Protein AF-R1GTM7-F1 (afdb_monomer_lite)

Sequence (118 aa):
MPAAIAAIAADLTTTARTPSARIAPRNPPVSPASHVCSPPAAMSTPRFWSQPLRYMRWASHEKPAIFYSILVGLAGPATIVVVPPIRRLLGDQVGRPAIPLTYPIPKGPRQIPEGYDD

Organism: Botryosphaeria parva (strain UCR-NP2) (NCBI:txid1287680)

Radius of gyration: 46.28 Å; chains: 1; bounding box: 61×53×147 Å

pLDDT: mean 74.88, std 18.32, range [37.25, 96.25]

Secondary structure (DSSP, 8-state):
-------------------------------STT-S-PPP---PPPPTTT-HHHHHHHHHHH-HHHHHHHHHHHHHHHHHHHHHHHHHHTT--SSPPPPPSS-----SSPP--SS---

Foldseek 3Di:
DDDDDDDDDDDDDDDDDDDDDDDDPPDPPPPPPPPPDDPDPPPPQDDCVPCVPVNLVVCCPPPVPVSVVVVVVVVVVVCVVPVVVVCVVVVNPPDDPDDDPDDDDDPDDDDDDPDPPD

InterPro domains:
  IPR039961 NADH-ubiquinone oxidoreductase 9.5kDa subunit [PTHR38488] (44-118)
  IPR039961 NADH-ubiquinone oxidoreductase 9.5kDa subunit [cd22903] (52-118)

Structure (mmCIF, N/CA/C/O backbone):
data_AF-R1GTM7-F1
#
_entry.id   AF-R1GTM7-F1
#
loop_
_atom_site.group_PDB
_atom_site.id
_atom_site.type_symbol
_atom_site.label_atom_id
_atom_site.label_alt_id
_atom_site.label_comp_id
_atom_site.label_asym_id
_atom_site.label_entity_id
_atom_site.label_seq_id
_atom_site.pdbx_PDB_ins_code
_atom_site.Cartn_x
_atom_site.Cartn_y
_atom_site.Cartn_z
_atom_site.occupancy
_atom_site.B_iso_or_equiv
_atom_site.auth_seq_id
_atom_site.auth_comp_id
_atom_site.auth_asym_id
_atom_site.auth_atom_id
_atom_site.pdbx_PDB_model_num
ATOM 1 N N . MET A 1 1 ? 20.061 36.600 -77.824 1.00 41.50 1 MET A N 1
ATOM 2 C CA . MET A 1 1 ? 19.336 36.492 -79.107 1.00 41.50 1 MET A CA 1
ATOM 3 C C . MET A 1 1 ? 18.808 35.061 -79.216 1.00 41.50 1 MET A C 1
ATOM 5 O O . MET A 1 1 ? 19.629 34.154 -79.196 1.00 41.50 1 MET A O 1
ATOM 9 N N . PRO A 1 2 ? 17.481 34.868 -79.145 1.00 48.47 2 PRO A N 1
ATOM 10 C CA . PRO A 1 2 ? 16.789 33.594 -78.919 1.00 48.47 2 PRO A CA 1
ATOM 11 C C . PRO A 1 2 ? 16.380 32.885 -80.228 1.00 48.47 2 PRO A C 1
ATOM 13 O O . PRO A 1 2 ? 16.520 33.450 -81.304 1.00 48.47 2 PRO A O 1
ATOM 16 N N . ALA A 1 3 ? 15.769 31.704 -80.074 1.00 39.38 3 ALA A N 1
ATOM 17 C CA . ALA A 1 3 ? 14.795 31.094 -80.989 1.00 39.38 3 ALA A CA 1
ATOM 18 C C . ALA A 1 3 ? 15.296 30.488 -82.321 1.00 39.38 3 ALA A C 1
ATOM 20 O O . ALA A 1 3 ? 15.306 31.131 -83.363 1.00 39.38 3 ALA A O 1
ATOM 21 N N . ALA A 1 4 ? 15.532 29.173 -82.298 1.00 43.22 4 ALA A N 1
ATOM 22 C CA . ALA A 1 4 ? 15.201 28.277 -83.408 1.00 43.22 4 ALA A CA 1
ATOM 23 C C . ALA A 1 4 ? 14.646 26.971 -82.791 1.00 43.22 4 ALA A C 1
ATOM 25 O O . ALA A 1 4 ? 15.392 26.208 -82.191 1.00 43.22 4 ALA A O 1
ATOM 26 N N . ILE A 1 5 ? 13.320 26.846 -82.634 1.00 48.41 5 ILE A N 1
ATOM 27 C CA . ILE A 1 5 ? 12.464 26.104 -83.583 1.00 48.41 5 ILE A CA 1
ATOM 28 C C . ILE A 1 5 ? 12.861 24.609 -83.525 1.00 48.41 5 ILE A C 1
ATOM 30 O O . ILE A 1 5 ? 13.814 24.206 -84.172 1.00 48.41 5 ILE A O 1
ATOM 34 N N . ALA A 1 6 ? 12.301 23.731 -82.685 1.00 43.47 6 ALA A N 1
ATOM 35 C CA . ALA A 1 6 ? 10.884 23.414 -82.483 1.00 43.47 6 ALA A CA 1
ATOM 36 C C . ALA A 1 6 ? 10.116 23.309 -83.807 1.00 43.47 6 ALA A C 1
ATOM 38 O O . ALA A 1 6 ? 9.192 24.075 -84.060 1.00 43.47 6 ALA A O 1
ATOM 39 N N . ALA A 1 7 ? 10.523 22.372 -84.663 1.00 40.50 7 ALA A N 1
ATOM 40 C CA . ALA A 1 7 ? 9.746 22.002 -85.831 1.00 40.50 7 ALA A CA 1
ATOM 41 C C . ALA A 1 7 ? 9.992 20.538 -86.216 1.00 40.50 7 ALA A C 1
ATOM 43 O O . ALA A 1 7 ? 11.083 20.173 -86.636 1.00 40.50 7 ALA A O 1
ATOM 44 N N . ILE A 1 8 ? 8.894 19.781 -86.142 1.00 50.66 8 ILE A N 1
ATOM 45 C CA . ILE A 1 8 ? 8.533 18.713 -87.081 1.00 50.66 8 ILE A CA 1
ATOM 46 C C . ILE A 1 8 ? 9.194 17.367 -86.731 1.00 50.66 8 ILE A C 1
ATOM 48 O O . ILE A 1 8 ? 10.358 17.117 -87.006 1.00 50.66 8 ILE A O 1
ATOM 52 N N . ALA A 1 9 ? 8.529 16.552 -85.908 1.00 37.25 9 ALA A N 1
ATOM 53 C CA . ALA A 1 9 ? 7.471 15.623 -86.338 1.00 37.25 9 ALA A CA 1
ATOM 54 C C . ALA A 1 9 ? 8.065 14.522 -87.237 1.00 37.25 9 ALA A C 1
ATOM 56 O O . ALA A 1 9 ? 8.569 14.781 -88.317 1.00 37.25 9 ALA A O 1
ATOM 57 N N . ALA A 1 10 ? 8.202 13.316 -86.694 1.00 43.91 10 ALA A N 1
ATOM 58 C CA . ALA A 1 10 ? 7.211 12.253 -86.871 1.00 43.91 10 ALA A CA 1
ATOM 59 C C . ALA A 1 10 ? 7.524 11.419 -88.121 1.00 43.91 10 ALA A C 1
ATOM 61 O O . ALA A 1 10 ? 7.153 11.792 -89.220 1.00 43.91 10 ALA A O 1
ATOM 62 N N . ASP A 1 11 ? 8.252 10.326 -87.896 1.00 42.81 11 ASP A N 1
ATOM 63 C CA . ASP A 1 11 ? 8.137 9.018 -88.568 1.00 42.81 11 ASP A CA 1
ATOM 64 C C . ASP A 1 11 ? 9.332 8.197 -88.061 1.00 42.81 11 ASP A C 1
ATOM 66 O O . ASP A 1 11 ? 10.470 8.397 -88.468 1.00 42.81 11 ASP A O 1
ATOM 70 N N . LEU A 1 12 ? 9.252 7.432 -86.971 1.00 42.03 12 LEU A N 1
ATOM 71 C CA . LEU A 1 12 ? 8.397 6.270 -86.737 1.00 42.03 12 LEU A CA 1
ATOM 72 C C . LEU A 1 12 ? 8.260 5.360 -87.964 1.00 42.03 12 LEU A C 1
ATOM 74 O O . LEU A 1 12 ? 7.688 5.718 -88.978 1.00 42.03 12 LEU A O 1
ATOM 78 N N . THR A 1 13 ? 8.699 4.120 -87.744 1.00 49.56 13 THR A N 1
ATOM 79 C CA . THR A 1 13 ? 8.494 2.897 -88.532 1.00 49.56 13 THR A CA 1
ATOM 80 C C . THR A 1 13 ? 9.527 2.567 -89.611 1.00 49.56 13 THR A C 1
ATOM 82 O O . THR A 1 13 ? 9.564 3.159 -90.679 1.00 49.56 13 THR A O 1
ATOM 85 N N . THR A 1 14 ? 10.298 1.510 -89.304 1.00 44.97 14 THR A N 1
ATOM 86 C CA . THR A 1 14 ? 11.164 0.664 -90.157 1.00 44.97 14 THR A CA 1
ATOM 87 C C . THR A 1 14 ? 12.604 0.720 -89.635 1.00 44.97 14 THR A C 1
ATOM 89 O O . THR A 1 14 ? 13.235 1.759 -89.652 1.00 44.97 14 THR A O 1
ATOM 92 N N . THR A 1 15 ? 13.227 -0.331 -89.108 1.00 46.50 15 THR A N 1
ATOM 93 C CA . THR A 1 15 ? 12.969 -1.754 -89.283 1.00 46.50 15 THR A CA 1
ATOM 94 C C . THR A 1 15 ? 13.533 -2.524 -88.092 1.00 46.50 15 THR A C 1
ATOM 96 O O . THR A 1 15 ? 14.576 -2.181 -87.533 1.00 46.50 15 THR A O 1
ATOM 99 N N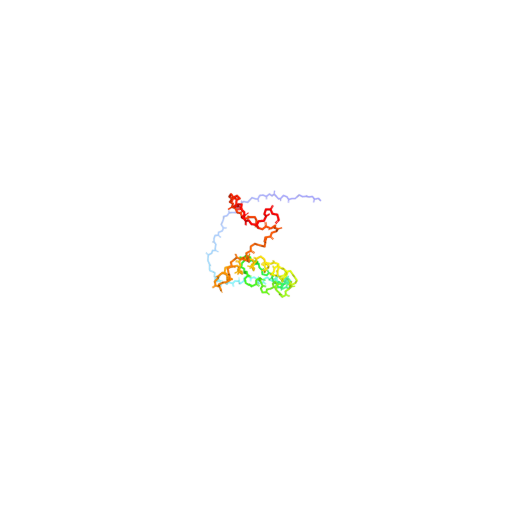 . ALA A 1 16 ? 12.823 -3.580 -87.715 1.00 39.62 16 ALA A N 1
ATOM 100 C CA . ALA A 1 16 ? 13.247 -4.551 -86.729 1.00 39.62 16 ALA A CA 1
ATOM 101 C C . ALA A 1 16 ? 14.586 -5.196 -87.124 1.00 39.62 16 ALA A C 1
ATOM 103 O O . ALA A 1 16 ? 14.727 -5.761 -88.208 1.00 39.62 16 ALA A O 1
ATOM 104 N N . ARG A 1 17 ? 15.557 -5.184 -86.207 1.00 42.03 17 ARG A N 1
ATOM 105 C CA . ARG A 1 17 ? 16.671 -6.138 -86.224 1.00 42.03 17 ARG A CA 1
ATOM 106 C C . ARG A 1 17 ? 17.038 -6.532 -84.794 1.00 42.03 17 ARG A C 1
ATOM 108 O O . ARG A 1 17 ? 17.927 -5.978 -84.164 1.00 42.03 17 ARG A O 1
ATOM 115 N N . THR A 1 18 ? 16.307 -7.510 -84.285 1.00 52.16 18 THR A N 1
ATOM 116 C CA . THR A 1 18 ? 16.730 -8.441 -83.229 1.00 52.16 18 THR A CA 1
ATOM 117 C C . THR A 1 18 ? 16.815 -9.788 -83.956 1.00 52.16 18 THR A C 1
ATOM 119 O O . THR A 1 18 ? 15.892 -10.078 -84.717 1.00 52.16 18 THR A O 1
ATOM 122 N N . PRO A 1 19 ? 17.896 -10.581 -83.833 1.00 51.47 19 PRO A N 1
ATOM 123 C CA . PRO A 1 19 ? 18.282 -11.114 -82.534 1.00 51.47 19 PRO A CA 1
ATOM 124 C C . PRO A 1 19 ? 19.790 -11.297 -82.326 1.00 51.47 19 PRO A C 1
ATOM 126 O O . PRO A 1 19 ? 20.604 -11.086 -83.214 1.00 51.47 19 PRO A O 1
ATOM 129 N N . SER A 1 20 ? 20.115 -11.810 -81.141 1.00 44.62 20 SER A N 1
ATOM 130 C CA . SER A 1 20 ? 21.367 -12.504 -80.847 1.00 44.62 20 SER A CA 1
ATOM 131 C C . SER A 1 20 ? 22.529 -11.603 -80.431 1.00 44.62 20 SER A C 1
ATOM 133 O O . SER A 1 20 ? 23.340 -11.165 -81.235 1.00 44.62 20 SER A O 1
ATOM 135 N N . ALA A 1 21 ? 22.687 -11.412 -79.124 1.00 51.78 21 ALA A N 1
ATOM 136 C CA . ALA A 1 21 ? 23.558 -12.312 -78.371 1.00 51.78 21 ALA A CA 1
ATOM 137 C C . ALA A 1 21 ? 23.828 -11.760 -76.964 1.00 51.78 21 ALA A C 1
ATOM 139 O O . ALA A 1 21 ? 24.274 -10.633 -76.789 1.00 51.78 21 ALA A O 1
ATOM 140 N N . ARG A 1 22 ? 23.683 -12.657 -75.984 1.00 56.03 22 ARG A N 1
ATOM 141 C CA . ARG A 1 22 ? 24.548 -12.736 -74.801 1.00 56.03 22 ARG A CA 1
ATOM 142 C C . ARG A 1 22 ? 24.357 -11.653 -73.729 1.00 56.03 22 ARG A C 1
ATOM 144 O O . ARG A 1 22 ? 25.146 -10.735 -73.561 1.00 56.03 22 ARG A O 1
ATOM 151 N N . ILE A 1 23 ? 23.313 -11.883 -72.936 1.00 58.50 23 ILE A N 1
ATOM 152 C CA . ILE A 1 23 ? 23.380 -12.037 -71.472 1.00 58.50 23 ILE A CA 1
ATOM 153 C C . ILE A 1 23 ? 24.747 -11.647 -70.879 1.00 58.50 23 ILE A C 1
ATOM 155 O O . ILE A 1 23 ? 25.704 -12.418 -70.926 1.00 58.50 23 ILE A O 1
ATOM 159 N N . ALA A 1 24 ? 24.789 -10.481 -70.247 1.00 59.28 24 ALA A N 1
ATOM 160 C CA . ALA A 1 24 ? 25.677 -10.209 -69.131 1.00 59.28 24 ALA A CA 1
ATOM 161 C C . ALA A 1 24 ? 24.802 -9.596 -68.031 1.00 59.28 24 ALA A C 1
ATOM 163 O O . ALA A 1 24 ? 24.214 -8.538 -68.272 1.00 59.28 24 ALA A O 1
ATOM 164 N N . PRO A 1 25 ? 24.672 -10.196 -66.835 1.00 59.06 25 PRO A N 1
ATOM 165 C CA . PRO A 1 25 ? 24.201 -9.432 -65.697 1.00 59.06 25 PRO A CA 1
ATOM 166 C C . PRO A 1 25 ? 25.304 -8.423 -65.361 1.00 59.06 25 PRO A C 1
ATOM 168 O O . PRO A 1 25 ? 26.280 -8.741 -64.684 1.00 59.06 25 PRO A O 1
ATOM 171 N N . ARG A 1 26 ? 25.188 -7.190 -65.870 1.00 58.66 26 ARG A N 1
ATOM 172 C CA . ARG A 1 26 ? 25.868 -6.059 -65.237 1.00 58.66 26 ARG A CA 1
ATOM 173 C C . ARG A 1 26 ? 25.228 -5.926 -63.866 1.00 58.66 26 ARG A C 1
ATOM 175 O O . ARG A 1 26 ? 24.125 -5.400 -63.750 1.00 58.66 26 ARG A O 1
ATOM 182 N N . ASN A 1 27 ? 25.906 -6.450 -62.850 1.00 67.88 27 ASN A N 1
ATOM 183 C CA . ASN A 1 27 ? 25.623 -6.096 -61.469 1.00 67.88 27 ASN A CA 1
ATOM 184 C C . ASN A 1 27 ? 25.468 -4.565 -61.405 1.00 67.88 27 ASN A C 1
ATOM 186 O O . ASN A 1 27 ? 26.299 -3.861 -61.996 1.00 67.88 27 ASN A O 1
ATOM 190 N N . PRO A 1 28 ? 24.406 -4.038 -60.772 1.00 70.12 28 PRO A N 1
ATOM 191 C CA . PRO A 1 28 ? 24.259 -2.599 -60.630 1.00 70.12 28 PRO A CA 1
ATOM 192 C C . PRO A 1 28 ? 25.503 -2.041 -59.920 1.00 70.12 28 PRO A C 1
ATOM 194 O O . PRO A 1 28 ? 26.073 -2.733 -59.069 1.00 70.12 28 PRO A O 1
ATOM 197 N N . PRO A 1 29 ? 25.960 -0.823 -60.262 1.00 63.91 29 PRO A N 1
ATOM 198 C CA . PRO A 1 29 ? 27.083 -0.212 -59.571 1.00 63.91 29 PRO A CA 1
ATOM 199 C C . PRO A 1 29 ? 26.753 -0.143 -58.080 1.00 63.91 29 PRO A C 1
ATOM 201 O O . PRO A 1 29 ? 25.753 0.455 -57.681 1.00 63.91 29 PRO A O 1
ATOM 204 N N . VAL A 1 30 ? 27.581 -0.793 -57.263 1.00 64.50 30 VAL A N 1
ATOM 205 C CA . VAL A 1 30 ? 27.549 -0.659 -55.808 1.00 64.50 30 VAL A CA 1
ATOM 206 C C . VAL A 1 30 ? 27.846 0.809 -55.521 1.00 64.50 30 VAL A C 1
ATOM 208 O O . VAL A 1 30 ? 28.979 1.261 -55.659 1.00 64.50 30 VAL A O 1
ATOM 211 N N . SER A 1 31 ? 26.801 1.582 -55.241 1.00 65.25 31 SER A N 1
ATOM 212 C CA . SER A 1 31 ? 26.929 3.003 -54.943 1.00 65.25 31 SER A CA 1
ATOM 213 C C . SER A 1 31 ? 27.722 3.158 -53.635 1.00 65.25 31 SER A C 1
ATOM 215 O O . SER A 1 31 ? 27.273 2.632 -52.616 1.00 65.25 31 SER A O 1
ATOM 217 N N . PRO A 1 32 ? 28.869 3.866 -53.604 1.00 60.44 32 PRO A N 1
ATOM 218 C CA . PRO A 1 32 ? 29.678 4.050 -52.390 1.00 60.44 32 PRO A CA 1
ATOM 219 C C . PRO A 1 32 ? 29.044 5.010 -51.358 1.00 60.44 32 PRO A C 1
ATOM 221 O O . PRO A 1 32 ? 29.685 5.412 -50.390 1.00 60.44 32 PRO A O 1
ATOM 224 N N . ALA A 1 33 ? 27.772 5.378 -51.533 1.00 55.91 33 ALA A N 1
ATOM 225 C CA . ALA A 1 33 ? 27.063 6.368 -50.725 1.00 55.91 33 ALA A CA 1
ATOM 226 C C . ALA A 1 33 ? 26.441 5.817 -49.422 1.00 55.91 33 ALA A C 1
ATOM 228 O O . ALA A 1 33 ? 25.569 6.460 -48.845 1.00 55.91 33 ALA A O 1
ATOM 229 N N . SER A 1 34 ? 26.866 4.648 -48.930 1.00 57.62 34 SER A N 1
ATOM 230 C CA . SER A 1 34 ? 26.403 4.094 -47.644 1.00 57.62 34 SER A CA 1
ATOM 231 C C . SER A 1 34 ? 27.335 4.382 -46.461 1.00 57.62 34 SER A C 1
ATOM 233 O O . SER A 1 34 ? 27.044 3.955 -45.349 1.00 57.62 34 SER A O 1
ATOM 235 N N . HIS A 1 35 ? 28.414 5.150 -46.646 1.00 50.69 35 HIS A N 1
ATOM 236 C CA . HIS A 1 35 ? 29.223 5.683 -45.537 1.00 50.69 35 HIS A CA 1
ATOM 237 C C . HIS A 1 35 ? 28.630 6.969 -44.935 1.00 50.69 35 HIS A C 1
ATOM 239 O O . HIS A 1 35 ? 29.348 7.805 -44.388 1.00 50.69 35 HIS A O 1
ATOM 245 N N . VAL A 1 36 ? 27.307 7.136 -45.019 1.00 58.75 36 VAL A N 1
ATOM 246 C CA . VAL A 1 36 ? 26.603 8.091 -44.167 1.00 58.75 36 VAL A CA 1
ATOM 247 C C . VAL A 1 36 ? 26.736 7.557 -42.752 1.00 58.75 36 VAL A C 1
ATOM 249 O O . VAL A 1 36 ? 26.156 6.529 -42.422 1.00 58.75 36 VAL A O 1
ATOM 252 N N . CYS A 1 37 ? 27.574 8.239 -41.976 1.00 57.16 37 CYS A N 1
ATOM 253 C CA . CYS A 1 37 ? 27.627 8.249 -40.522 1.00 57.16 37 CYS A CA 1
ATOM 254 C C . CYS A 1 37 ? 26.361 7.636 -39.896 1.00 57.16 37 CYS A C 1
ATOM 256 O O . CYS A 1 37 ? 25.358 8.322 -39.698 1.00 57.16 37 CYS A O 1
ATOM 258 N N . SER A 1 38 ? 26.397 6.331 -39.605 1.00 62.38 38 SER A N 1
ATOM 259 C CA . SER A 1 38 ? 25.462 5.761 -38.646 1.00 62.38 38 SER A CA 1
ATOM 260 C C . SER A 1 38 ? 25.743 6.491 -37.338 1.00 62.38 38 SER A C 1
ATOM 262 O O . SER A 1 38 ? 26.902 6.468 -36.904 1.00 62.38 38 SER A O 1
ATOM 264 N N . PRO A 1 39 ? 24.753 7.156 -36.710 1.00 68.25 39 PRO A N 1
ATOM 265 C CA . PRO A 1 39 ? 24.959 7.661 -35.363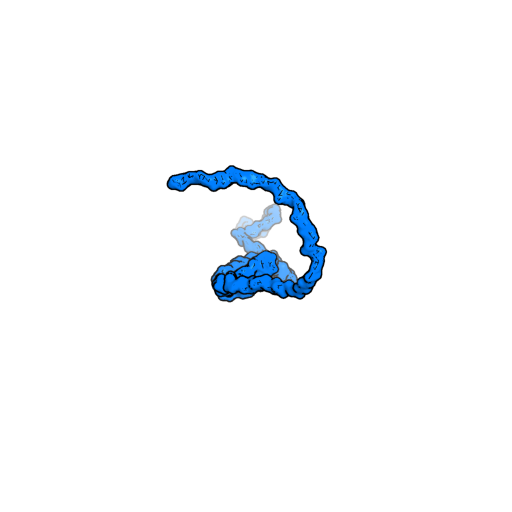 1.00 68.25 39 PRO A CA 1
ATOM 266 C C . PRO A 1 39 ? 25.494 6.491 -34.528 1.00 68.25 39 PRO A C 1
ATOM 268 O O . PRO A 1 39 ? 25.012 5.364 -34.717 1.00 68.25 39 PRO A O 1
ATOM 271 N N . PRO A 1 40 ? 26.510 6.706 -33.664 1.00 60.44 40 PRO A N 1
ATOM 272 C CA . PRO A 1 40 ? 26.957 5.651 -32.765 1.00 60.44 40 PRO A CA 1
ATOM 273 C C . PRO A 1 40 ? 25.696 5.113 -32.114 1.00 60.44 40 PRO A C 1
ATOM 275 O O . PRO A 1 40 ? 24.862 5.920 -31.704 1.00 60.44 40 PRO A O 1
ATOM 278 N N . ALA A 1 41 ? 25.507 3.792 -32.146 1.00 59.81 41 ALA A N 1
ATOM 279 C CA . ALA A 1 41 ? 24.329 3.137 -31.606 1.00 59.81 41 ALA A CA 1
ATOM 280 C C . ALA A 1 41 ? 24.193 3.542 -30.134 1.00 59.81 41 ALA A C 1
ATOM 282 O O . ALA A 1 41 ? 24.728 2.890 -29.241 1.00 59.81 41 ALA A O 1
ATOM 283 N N . ALA A 1 42 ? 23.539 4.677 -29.889 1.00 55.50 42 ALA A N 1
ATOM 284 C CA . ALA A 1 42 ? 23.208 5.160 -28.576 1.00 55.50 42 ALA A CA 1
ATOM 285 C C . ALA A 1 42 ? 22.360 4.039 -28.018 1.00 55.50 42 ALA A C 1
ATOM 287 O O . ALA A 1 42 ? 21.352 3.693 -28.641 1.00 55.50 42 ALA A O 1
ATOM 288 N N . MET A 1 43 ? 22.844 3.395 -26.952 1.00 59.09 43 MET A N 1
ATOM 289 C CA . MET A 1 43 ? 22.188 2.239 -26.361 1.00 59.09 43 MET A CA 1
ATOM 290 C C . MET A 1 43 ? 20.693 2.523 -26.286 1.00 59.09 43 MET A C 1
ATOM 292 O O . MET A 1 43 ? 20.253 3.395 -25.537 1.00 59.09 43 MET A O 1
ATOM 296 N N . SER A 1 44 ? 19.932 1.857 -27.153 1.00 73.12 44 SER A N 1
ATOM 297 C CA . SER A 1 44 ? 18.529 2.179 -27.354 1.00 73.12 44 SER A CA 1
ATOM 298 C C . SER A 1 44 ? 17.823 1.956 -26.027 1.00 73.12 44 SER A C 1
ATOM 300 O O . SER A 1 44 ? 17.854 0.831 -25.514 1.00 73.12 44 SER A O 1
ATOM 302 N N . THR A 1 45 ? 17.217 2.998 -25.456 1.00 77.81 45 THR A N 1
ATOM 303 C CA . THR A 1 45 ? 16.476 2.843 -24.207 1.00 77.81 45 THR A CA 1
ATOM 304 C C . THR A 1 45 ? 15.357 1.821 -24.446 1.00 77.81 45 THR A C 1
ATOM 306 O O . THR A 1 45 ? 14.568 1.969 -25.388 1.00 77.81 45 THR A O 1
ATOM 309 N N . PRO A 1 46 ? 15.312 0.715 -23.681 1.00 84.50 46 PRO A N 1
ATOM 310 C CA . PRO A 1 46 ? 14.303 -0.314 -23.891 1.00 84.50 46 PRO A CA 1
ATOM 311 C C . PRO A 1 46 ? 12.911 0.295 -23.698 1.00 84.50 46 PRO A C 1
ATOM 313 O O . PRO A 1 46 ? 12.677 1.042 -22.752 1.00 84.50 46 PRO A O 1
ATOM 316 N N . ARG A 1 47 ? 11.962 -0.000 -24.591 1.00 87.19 47 ARG A N 1
ATOM 317 C CA . ARG A 1 47 ? 10.587 0.492 -24.426 1.00 87.19 47 ARG A CA 1
ATOM 318 C C . ARG A 1 47 ? 9.856 -0.352 -23.384 1.00 87.19 47 ARG A C 1
ATOM 320 O O . ARG A 1 47 ? 9.863 -1.582 -23.467 1.00 87.19 47 ARG A O 1
ATOM 327 N N . PHE A 1 48 ? 9.160 0.319 -22.467 1.00 83.62 48 PHE A N 1
ATOM 328 C CA . PHE A 1 48 ? 8.377 -0.313 -21.400 1.00 83.62 48 PHE A CA 1
ATOM 329 C C . PHE A 1 48 ? 7.361 -1.337 -21.937 1.00 83.62 48 PHE A C 1
ATOM 331 O O . PHE A 1 48 ? 7.336 -2.477 -21.484 1.00 83.62 48 PHE A O 1
ATOM 338 N N . TRP A 1 49 ? 6.598 -0.965 -22.971 1.00 86.56 49 TRP A N 1
ATOM 339 C CA . TRP A 1 49 ? 5.502 -1.778 -23.513 1.00 86.56 49 TRP A CA 1
ATOM 340 C C . TRP A 1 49 ? 5.929 -2.974 -24.371 1.00 86.56 49 TRP A C 1
ATOM 342 O O . TRP A 1 49 ? 5.130 -3.876 -24.587 1.00 86.56 49 TRP A O 1
ATOM 352 N N . SER A 1 50 ? 7.170 -3.008 -24.861 1.00 89.44 50 SER A N 1
ATOM 353 C CA . SER A 1 50 ? 7.666 -4.143 -25.653 1.00 89.44 50 SER A CA 1
ATOM 354 C C . SER A 1 50 ? 8.510 -5.116 -24.836 1.00 89.44 50 SER A C 1
ATOM 356 O O . SER A 1 50 ? 8.598 -6.290 -25.181 1.00 89.44 50 SER A O 1
ATOM 358 N N . GLN A 1 51 ? 9.217 -4.624 -23.811 1.00 90.81 51 GLN A N 1
ATOM 359 C CA . GLN A 1 51 ? 10.233 -5.394 -23.084 1.00 90.81 51 GLN A CA 1
ATOM 360 C C . GLN A 1 51 ? 10.285 -4.977 -21.598 1.00 90.81 51 GLN A C 1
ATOM 362 O O . GLN A 1 51 ? 11.299 -4.433 -21.152 1.00 90.81 51 GLN A O 1
ATOM 367 N N . PRO A 1 52 ? 9.229 -5.231 -20.802 1.00 89.31 52 PRO A N 1
ATOM 368 C CA . PRO A 1 52 ? 9.114 -4.696 -19.442 1.00 89.31 52 PRO A CA 1
ATOM 369 C C . PRO A 1 52 ? 10.224 -5.190 -18.500 1.00 89.31 52 PRO A C 1
ATOM 371 O O . PRO A 1 52 ? 10.829 -4.389 -17.792 1.00 89.31 52 PRO A O 1
ATOM 374 N N . LEU A 1 53 ? 10.578 -6.483 -18.542 1.00 90.56 53 LEU A N 1
ATOM 375 C CA . LEU A 1 53 ? 11.659 -7.042 -17.711 1.00 90.56 53 LEU A CA 1
ATOM 376 C C . LEU A 1 53 ? 13.028 -6.426 -18.043 1.00 90.56 53 LEU A C 1
ATOM 378 O O . LEU A 1 53 ? 13.819 -6.116 -17.151 1.00 90.56 53 LEU A O 1
ATOM 382 N N . ARG A 1 54 ? 13.300 -6.201 -19.334 1.00 89.62 54 ARG A N 1
ATOM 383 C CA . ARG A 1 54 ? 14.539 -5.559 -19.788 1.00 89.62 54 ARG A CA 1
ATOM 384 C C . ARG A 1 54 ? 14.565 -4.074 -19.425 1.00 89.62 54 ARG A C 1
ATOM 386 O O . ARG A 1 54 ? 15.624 -3.576 -19.052 1.00 89.62 54 ARG A O 1
ATOM 393 N N . TYR A 1 55 ? 13.419 -3.391 -19.483 1.00 91.56 55 TYR A N 1
ATOM 394 C CA . TYR A 1 55 ? 13.288 -2.004 -19.040 1.00 91.56 55 TYR A CA 1
ATOM 395 C C . TYR A 1 55 ? 13.554 -1.850 -17.546 1.00 91.56 55 TYR A C 1
ATOM 397 O O . TYR A 1 55 ? 14.332 -0.980 -17.179 1.00 91.56 55 TYR A O 1
ATOM 405 N N . MET A 1 56 ? 13.000 -2.717 -16.693 1.00 90.56 56 MET A N 1
ATOM 406 C CA . MET A 1 56 ? 13.257 -2.661 -15.247 1.00 90.56 56 MET A CA 1
ATOM 407 C C . MET A 1 56 ? 14.743 -2.843 -14.917 1.00 90.56 56 MET A C 1
ATOM 409 O O . MET A 1 56 ? 15.286 -2.078 -14.125 1.00 90.56 56 MET A O 1
ATOM 413 N N . ARG A 1 57 ? 15.428 -3.789 -15.577 1.00 91.88 57 ARG A N 1
ATOM 414 C CA . ARG A 1 57 ? 16.878 -3.982 -15.410 1.00 91.88 57 ARG A CA 1
ATOM 415 C C . ARG A 1 57 ? 17.687 -2.765 -15.867 1.00 91.88 57 ARG A C 1
ATOM 417 O O . ARG A 1 57 ? 18.673 -2.426 -15.226 1.00 91.88 57 ARG A O 1
ATOM 424 N N . TRP A 1 58 ? 17.309 -2.120 -16.969 1.00 93.06 58 TRP A N 1
ATOM 425 C CA . TRP A 1 58 ? 17.980 -0.899 -17.430 1.00 93.06 58 TRP A CA 1
ATOM 426 C C . TRP A 1 58 ? 17.705 0.285 -16.491 1.00 93.06 58 TRP A C 1
ATOM 428 O O . TRP A 1 58 ? 18.635 0.969 -16.071 1.00 93.06 58 TRP A O 1
ATOM 438 N N . ALA A 1 59 ? 16.446 0.476 -16.087 1.00 90.94 59 ALA A N 1
ATOM 439 C CA . ALA A 1 59 ? 16.015 1.562 -15.212 1.00 90.94 59 ALA A CA 1
ATOM 440 C C . ALA A 1 59 ? 16.682 1.504 -13.829 1.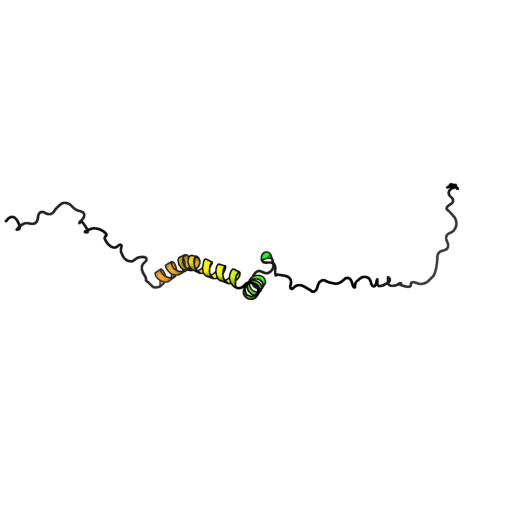00 90.94 59 ALA A C 1
ATOM 442 O O . ALA A 1 59 ? 17.011 2.553 -13.278 1.00 90.94 59 ALA A O 1
ATOM 443 N N . SER A 1 60 ? 16.942 0.304 -13.295 1.00 91.50 60 SER A N 1
ATOM 444 C CA . SER A 1 60 ? 17.631 0.138 -12.011 1.00 91.50 60 SER A CA 1
ATOM 445 C C . SER A 1 60 ? 19.107 0.553 -12.045 1.00 91.50 60 SER A C 1
ATOM 447 O O . SER A 1 60 ? 19.639 0.928 -11.005 1.00 91.50 60 SER A O 1
ATOM 449 N N . HIS A 1 61 ? 19.766 0.478 -13.209 1.00 92.06 61 HIS A N 1
ATOM 450 C CA . HIS A 1 61 ? 21.190 0.806 -13.366 1.00 92.06 61 HIS A CA 1
ATOM 451 C C . HIS A 1 61 ? 21.410 2.246 -13.849 1.00 92.06 61 HIS A C 1
ATOM 453 O O . HIS A 1 61 ? 22.272 2.932 -13.315 1.00 92.06 61 HIS A O 1
ATOM 459 N N . GLU A 1 62 ? 20.624 2.722 -14.819 1.00 92.94 62 GLU A N 1
ATOM 460 C CA . GLU A 1 62 ? 20.796 4.063 -15.402 1.00 92.94 62 GLU A CA 1
ATOM 461 C C . GLU A 1 62 ? 20.186 5.165 -14.524 1.00 92.94 62 GLU A C 1
ATOM 463 O O . GLU A 1 62 ? 20.707 6.275 -14.430 1.00 92.94 62 GLU A O 1
ATOM 468 N N . LYS A 1 63 ? 19.045 4.881 -13.879 1.00 89.44 63 LYS A N 1
ATOM 469 C CA . LYS A 1 63 ? 18.269 5.868 -13.108 1.00 89.44 63 LYS A CA 1
ATOM 470 C C . LYS A 1 63 ? 17.857 5.318 -11.737 1.00 89.44 63 LYS A C 1
ATOM 472 O O . LYS A 1 63 ? 16.658 5.260 -11.438 1.00 89.44 63 LYS A O 1
ATOM 477 N N . PRO A 1 64 ? 18.826 4.963 -10.870 1.00 92.81 64 PRO A N 1
ATOM 478 C CA . PRO A 1 64 ? 18.545 4.281 -9.608 1.00 92.81 64 PRO A CA 1
ATOM 479 C C . PRO A 1 64 ? 17.614 5.087 -8.692 1.00 92.81 64 PRO A C 1
ATOM 481 O O . PRO A 1 64 ? 16.699 4.519 -8.101 1.00 92.81 64 PRO A O 1
ATOM 484 N N . ALA A 1 65 ? 17.771 6.412 -8.620 1.00 95.25 65 ALA A N 1
ATOM 485 C CA . ALA A 1 65 ? 16.955 7.255 -7.743 1.00 95.25 65 ALA A CA 1
ATOM 486 C C . ALA A 1 65 ? 15.446 7.173 -8.055 1.00 95.25 65 ALA A C 1
ATOM 488 O O . ALA A 1 65 ? 14.623 7.036 -7.150 1.00 95.25 65 ALA A O 1
ATOM 489 N N . ILE A 1 66 ? 15.068 7.207 -9.337 1.00 93.88 66 ILE A N 1
ATOM 490 C CA . ILE A 1 66 ? 13.657 7.157 -9.757 1.00 93.88 66 ILE A CA 1
ATOM 491 C C . ILE A 1 66 ? 13.106 5.738 -9.581 1.00 93.88 66 ILE A C 1
ATOM 493 O O . ILE A 1 66 ? 11.990 5.553 -9.106 1.00 93.88 66 ILE A O 1
ATOM 497 N N . PHE A 1 67 ? 13.896 4.725 -9.935 1.00 94.38 67 PHE A N 1
ATOM 498 C CA . PHE A 1 67 ? 13.466 3.335 -9.840 1.00 94.38 67 PHE A CA 1
ATOM 499 C C . PHE A 1 67 ? 13.193 2.909 -8.389 1.00 94.38 67 PHE A C 1
ATOM 501 O O . PHE A 1 67 ? 12.111 2.404 -8.082 1.00 94.38 67 PHE A O 1
ATOM 508 N N . TYR A 1 68 ? 14.135 3.161 -7.475 1.00 95.62 68 TYR A N 1
ATOM 509 C CA . TYR A 1 68 ? 13.991 2.738 -6.081 1.00 95.62 68 TYR A CA 1
ATOM 510 C C . TYR A 1 68 ? 13.000 3.590 -5.285 1.00 95.62 68 TYR A C 1
ATOM 512 O O . TYR A 1 68 ? 12.330 3.050 -4.410 1.00 95.62 68 TYR A O 1
ATOM 520 N N . SER A 1 69 ? 12.834 4.879 -5.601 1.00 94.94 69 SER A N 1
ATOM 521 C CA . SER A 1 69 ? 11.811 5.709 -4.940 1.00 94.94 69 SER A CA 1
ATOM 522 C C . SER A 1 69 ? 10.394 5.207 -5.211 1.00 94.94 69 SER A C 1
ATOM 524 O O . SER A 1 69 ? 9.583 5.152 -4.289 1.00 94.94 69 SER A O 1
ATOM 526 N N . ILE A 1 70 ? 10.105 4.761 -6.437 1.00 95.31 70 ILE A N 1
ATOM 527 C CA . ILE A 1 70 ? 8.811 4.156 -6.774 1.00 95.31 70 ILE A CA 1
ATOM 528 C C . ILE A 1 70 ? 8.633 2.824 -6.040 1.00 95.31 70 ILE A C 1
ATOM 530 O O . ILE A 1 70 ? 7.575 2.591 -5.463 1.00 95.31 70 ILE A O 1
ATOM 534 N N . LEU A 1 71 ? 9.655 1.961 -6.015 1.00 95.25 71 LEU A N 1
ATOM 535 C CA . LEU A 1 71 ? 9.567 0.675 -5.313 1.00 95.25 71 LEU A CA 1
ATOM 536 C C . LEU A 1 71 ? 9.337 0.847 -3.810 1.00 95.25 71 LEU A C 1
ATOM 538 O O . LEU A 1 71 ? 8.458 0.197 -3.252 1.00 95.25 71 LEU A O 1
ATOM 542 N N . VAL A 1 72 ? 10.086 1.739 -3.161 1.00 95.25 72 VAL A N 1
ATOM 543 C CA . VAL A 1 72 ? 9.928 2.024 -1.727 1.00 95.25 72 VAL A CA 1
ATOM 544 C C . VAL A 1 72 ? 8.588 2.711 -1.454 1.00 95.25 72 VAL A C 1
ATOM 546 O O . VAL A 1 72 ? 7.909 2.363 -0.490 1.00 95.25 72 VAL A O 1
ATOM 549 N N . GLY A 1 73 ? 8.156 3.622 -2.329 1.00 95.94 73 GLY A N 1
ATOM 550 C CA . GLY A 1 73 ? 6.843 4.259 -2.240 1.00 95.94 73 GLY A CA 1
ATOM 551 C C . GLY A 1 73 ? 5.687 3.263 -2.365 1.00 95.94 73 GLY A C 1
ATOM 552 O O . GLY A 1 73 ? 4.719 3.356 -1.615 1.00 95.94 73 GLY A O 1
ATOM 553 N N . LEU A 1 74 ? 5.798 2.274 -3.257 1.00 96.25 74 LEU A N 1
ATOM 554 C CA . LEU A 1 74 ? 4.799 1.214 -3.432 1.00 96.25 74 LEU A CA 1
ATOM 555 C C . LEU A 1 74 ? 4.871 0.131 -2.349 1.00 96.25 74 LEU A C 1
ATOM 557 O O . LEU A 1 74 ? 3.851 -0.495 -2.054 1.00 96.25 74 LEU A O 1
ATOM 561 N N . ALA A 1 75 ? 6.033 -0.076 -1.726 1.00 95.62 75 ALA A N 1
ATOM 562 C CA . ALA A 1 75 ? 6.194 -1.049 -0.651 1.00 95.62 75 ALA A CA 1
ATOM 563 C C . ALA A 1 75 ? 5.273 -0.744 0.543 1.00 95.62 75 ALA A C 1
ATOM 565 O O . ALA A 1 75 ? 4.675 -1.662 1.098 1.00 95.62 75 ALA A O 1
ATOM 566 N N . GLY A 1 76 ? 5.077 0.530 0.902 1.00 94.31 76 GLY A N 1
ATOM 567 C CA . GLY A 1 76 ? 4.173 0.925 1.990 1.00 94.31 76 GLY A CA 1
ATOM 568 C C . GLY A 1 76 ? 2.731 0.434 1.777 1.00 94.31 76 GLY A C 1
ATOM 569 O O . GLY A 1 76 ? 2.259 -0.411 2.541 1.00 94.31 76 GLY A O 1
ATOM 570 N N . PRO A 1 77 ? 2.035 0.873 0.714 1.00 95.12 77 PRO A N 1
ATOM 571 C CA . PRO A 1 77 ? 0.692 0.396 0.391 1.00 95.12 77 PRO A CA 1
ATOM 572 C C . PRO A 1 77 ? 0.613 -1.124 0.205 1.00 95.12 77 PRO A C 1
ATOM 574 O O . PRO A 1 77 ? -0.335 -1.749 0.681 1.00 95.12 77 PRO A O 1
ATOM 577 N N . ALA A 1 78 ? 1.622 -1.738 -0.423 1.00 95.38 78 ALA A N 1
ATOM 578 C CA . ALA A 1 78 ? 1.672 -3.187 -0.595 1.00 95.38 78 ALA A CA 1
ATOM 579 C C . ALA A 1 78 ? 1.667 -3.917 0.756 1.00 95.38 78 ALA A C 1
ATOM 581 O O . ALA A 1 78 ? 0.918 -4.877 0.937 1.00 95.38 78 ALA A O 1
ATOM 582 N N . THR A 1 79 ? 2.432 -3.436 1.740 1.00 93.31 79 THR A N 1
ATOM 583 C CA . THR A 1 79 ? 2.442 -4.042 3.080 1.00 93.31 79 THR A CA 1
ATOM 584 C C . THR A 1 79 ? 1.105 -3.895 3.801 1.00 93.31 79 THR A C 1
ATOM 586 O O . THR A 1 79 ? 0.681 -4.841 4.455 1.00 93.31 79 THR A O 1
ATOM 589 N N . ILE A 1 80 ? 0.378 -2.787 3.634 1.00 92.44 80 ILE A N 1
ATOM 590 C CA . ILE A 1 80 ? -0.956 -2.612 4.241 1.00 92.44 80 ILE A CA 1
ATOM 591 C C . ILE A 1 80 ? -1.949 -3.653 3.715 1.00 92.44 80 ILE A C 1
ATOM 593 O O . ILE A 1 80 ? -2.809 -4.103 4.463 1.00 92.44 80 ILE A O 1
ATOM 597 N N . VAL A 1 81 ? -1.830 -4.067 2.455 1.00 92.50 81 VAL A N 1
ATOM 598 C CA . VAL A 1 81 ? -2.713 -5.088 1.871 1.00 92.50 81 VAL A CA 1
ATOM 599 C C . VAL A 1 81 ? -2.253 -6.502 2.235 1.00 92.50 81 VAL A C 1
ATOM 601 O O . VAL A 1 81 ? -3.078 -7.364 2.533 1.00 92.50 81 VAL A O 1
ATOM 604 N N . VAL A 1 82 ? -0.942 -6.749 2.244 1.00 91.50 82 VAL A N 1
ATOM 605 C CA . VAL A 1 82 ? -0.362 -8.092 2.411 1.00 91.50 82 VAL A CA 1
ATOM 606 C C . VAL A 1 82 ? -0.225 -8.508 3.880 1.00 91.50 82 VAL A C 1
ATOM 608 O O . VAL A 1 82 ? -0.425 -9.673 4.214 1.00 91.50 82 VAL A O 1
ATOM 611 N N . VAL A 1 83 ? 0.081 -7.583 4.790 1.00 89.38 83 VAL A N 1
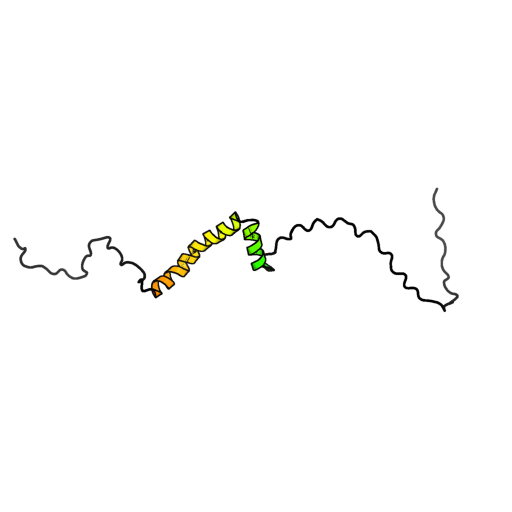ATOM 612 C CA . VAL A 1 83 ? 0.364 -7.902 6.201 1.00 89.38 83 VAL A CA 1
ATOM 613 C C . VAL A 1 83 ? -0.885 -8.321 6.995 1.00 89.38 83 VAL A C 1
ATOM 615 O O . VAL A 1 83 ? -0.796 -9.307 7.727 1.00 89.38 83 VAL A O 1
ATOM 618 N N . PRO A 1 84 ? -2.059 -7.663 6.889 1.00 86.94 84 PRO A N 1
ATOM 619 C CA . PRO A 1 84 ? -3.246 -8.059 7.648 1.00 86.94 84 PRO A CA 1
ATOM 620 C C . PRO A 1 84 ? -3.730 -9.498 7.416 1.00 86.94 84 PRO A C 1
ATOM 622 O O . PRO A 1 84 ? -4.043 -10.151 8.412 1.00 86.94 84 PRO A O 1
ATOM 625 N N . PRO A 1 85 ? -3.812 -10.036 6.179 1.00 85.00 85 PRO A N 1
ATOM 626 C CA . PRO A 1 85 ? -4.214 -11.427 5.987 1.00 85.00 85 PRO A CA 1
ATOM 627 C C . PRO A 1 85 ? -3.170 -12.401 6.540 1.00 85.00 85 PRO A C 1
ATOM 629 O O . PRO A 1 85 ? -3.549 -13.374 7.184 1.00 85.00 85 PRO A O 1
ATOM 632 N N . ILE A 1 86 ? -1.872 -12.115 6.384 1.00 86.38 86 ILE A N 1
ATOM 633 C CA . ILE A 1 86 ? -0.806 -12.952 6.956 1.00 86.38 86 ILE A CA 1
ATOM 634 C C . ILE A 1 86 ? -0.916 -12.985 8.485 1.00 86.38 86 ILE A C 1
ATOM 636 O O . ILE A 1 86 ? -0.887 -14.055 9.084 1.00 86.38 86 ILE A O 1
ATOM 640 N N . ARG A 1 87 ? -1.135 -11.834 9.128 1.00 85.38 87 ARG A N 1
ATOM 641 C CA . ARG A 1 87 ? -1.314 -11.755 10.588 1.00 85.38 87 ARG A CA 1
ATOM 642 C C . ARG A 1 87 ? -2.527 -12.544 11.084 1.00 85.38 87 ARG A C 1
ATOM 644 O O . ARG A 1 87 ? -2.414 -13.243 12.085 1.00 85.38 87 ARG A O 1
ATOM 651 N N . ARG A 1 88 ? -3.644 -12.509 10.347 1.00 84.19 88 ARG A N 1
ATOM 652 C CA . ARG A 1 88 ? -4.844 -13.309 10.657 1.00 84.19 88 ARG A CA 1
ATOM 653 C C . ARG A 1 88 ? -4.566 -14.812 10.615 1.00 84.19 88 ARG A C 1
ATOM 655 O O . ARG A 1 88 ? -5.094 -15.543 11.444 1.00 84.19 88 ARG A O 1
ATOM 662 N N . LEU A 1 89 ? -3.739 -15.268 9.670 1.00 83.44 89 LEU A N 1
ATOM 663 C CA . LEU A 1 89 ? -3.362 -16.681 9.548 1.00 83.44 89 LEU A CA 1
ATOM 664 C C . LEU A 1 89 ? -2.451 -17.146 10.690 1.00 83.44 89 LEU A C 1
ATOM 666 O O . LEU A 1 89 ? -2.555 -18.290 11.118 1.00 83.44 89 LEU A O 1
ATOM 670 N N . LEU A 1 90 ? -1.600 -16.262 11.217 1.00 84.19 90 LEU A N 1
ATOM 671 C CA . LEU A 1 90 ? -0.729 -16.547 12.364 1.00 84.19 90 LEU A CA 1
ATOM 672 C C . LEU A 1 90 ? -1.470 -16.515 13.718 1.00 84.19 90 LEU A C 1
ATOM 674 O O . LEU A 1 90 ? -0.843 -16.680 14.762 1.00 84.19 90 LEU A O 1
ATOM 678 N N . GLY A 1 91 ? -2.792 -16.318 13.719 1.00 78.44 91 GLY A N 1
ATOM 679 C CA . GLY A 1 91 ? -3.611 -16.304 14.934 1.00 78.44 91 GLY A CA 1
ATOM 680 C C . GLY A 1 91 ? -3.621 -14.966 15.678 1.00 78.44 91 GLY A C 1
ATOM 681 O O . GLY A 1 91 ? -4.226 -14.871 16.745 1.00 78.44 91 GLY A O 1
ATOM 682 N N . ASP A 1 92 ? -3.006 -13.922 15.117 1.00 77.25 92 ASP A N 1
ATOM 683 C CA . ASP A 1 92 ? -3.120 -12.563 15.642 1.00 77.25 92 ASP A CA 1
ATOM 684 C C . ASP A 1 92 ? -4.504 -12.018 15.261 1.00 77.25 92 ASP A C 1
ATOM 686 O O . ASP A 1 92 ? -4.779 -11.695 14.097 1.00 77.25 92 ASP A O 1
ATOM 690 N N . GLN A 1 93 ? -5.422 -11.999 16.234 1.00 70.62 93 GLN A N 1
ATOM 691 C CA . GLN A 1 93 ? -6.767 -11.482 16.012 1.00 70.62 93 GLN A CA 1
ATOM 692 C C . GLN A 1 93 ? -6.708 -9.991 15.687 1.00 70.62 93 GLN A C 1
ATOM 694 O O . GLN A 1 93 ? -5.935 -9.215 16.251 1.00 70.62 93 GLN A O 1
ATOM 699 N N . VAL A 1 94 ? -7.527 -9.594 14.716 1.00 63.38 94 VAL A N 1
ATOM 700 C CA . VAL A 1 94 ? -7.515 -8.244 14.158 1.00 63.38 94 VAL A CA 1
ATOM 701 C C . VAL A 1 94 ? -7.989 -7.264 15.215 1.00 63.38 94 VAL A C 1
ATOM 703 O O . VAL A 1 94 ? -9.184 -7.105 15.440 1.00 63.38 94 VAL A O 1
ATOM 706 N N . GLY A 1 95 ? -7.028 -6.572 15.812 1.00 69.25 95 GLY A N 1
ATOM 707 C CA . GLY A 1 95 ? -7.283 -5.478 16.730 1.00 69.25 95 GLY A CA 1
ATOM 708 C C . GLY A 1 95 ? -7.159 -5.903 18.185 1.00 69.25 95 GLY A C 1
ATOM 709 O O . GLY A 1 95 ? -7.811 -6.827 18.662 1.00 69.25 95 GLY A O 1
ATOM 710 N N . ARG A 1 96 ? -6.337 -5.151 18.917 1.00 74.50 96 ARG A N 1
ATOM 711 C CA . ARG A 1 96 ? -6.441 -5.090 20.373 1.00 74.50 96 ARG A CA 1
ATOM 712 C C . ARG A 1 96 ? -7.850 -4.572 20.714 1.00 74.50 96 ARG A C 1
ATOM 714 O O . ARG A 1 96 ? -8.318 -3.670 20.011 1.00 74.50 96 ARG A O 1
ATOM 721 N N . PRO A 1 97 ? -8.528 -5.105 21.749 1.00 82.19 97 PRO A N 1
ATOM 722 C CA . PRO A 1 97 ? -9.808 -4.563 22.192 1.00 82.19 97 PRO A CA 1
ATOM 723 C C . PRO A 1 97 ? -9.723 -3.046 22.377 1.00 82.19 97 PRO A C 1
ATOM 725 O O . PRO A 1 97 ? -8.703 -2.525 22.838 1.00 82.19 97 PRO A O 1
ATOM 728 N N . ALA A 1 98 ? -10.790 -2.349 21.983 1.00 83.75 98 ALA A N 1
ATOM 729 C CA . ALA A 1 98 ? -10.858 -0.900 22.091 1.00 83.75 98 ALA A CA 1
ATOM 730 C C . ALA A 1 98 ? -10.656 -0.482 23.552 1.00 83.75 98 ALA A C 1
ATOM 732 O O . ALA A 1 98 ? -11.330 -0.987 24.451 1.00 83.75 98 ALA A O 1
ATOM 733 N N . ILE A 1 99 ? -9.710 0.429 23.778 1.00 85.88 99 ILE A N 1
ATOM 734 C CA . ILE A 1 99 ? -9.442 0.962 25.112 1.00 85.88 99 ILE A CA 1
ATOM 735 C C . ILE A 1 99 ? -10.658 1.809 25.508 1.00 85.88 99 ILE A C 1
ATOM 737 O O . ILE A 1 99 ? -11.044 2.695 24.736 1.00 85.88 99 ILE A O 1
ATOM 741 N N . PRO A 1 100 ? -11.283 1.560 26.672 1.00 87.75 100 PRO A N 1
ATOM 742 C CA . PRO A 1 100 ? -12.393 2.383 27.114 1.00 87.75 100 PRO A CA 1
ATOM 743 C C . PRO A 1 100 ? -11.882 3.800 27.393 1.00 87.75 100 PRO A C 1
ATOM 745 O O . PRO A 1 100 ? -11.004 4.005 28.225 1.00 87.75 100 PRO A O 1
ATOM 748 N N . LEU A 1 101 ? -12.435 4.785 26.685 1.00 90.62 101 LEU A N 1
ATOM 749 C CA . LEU A 1 101 ? -12.131 6.208 26.893 1.00 90.62 101 LEU A CA 1
ATOM 750 C C . LEU A 1 101 ? -12.906 6.802 28.078 1.00 90.62 101 LEU A C 1
ATOM 752 O O . LEU A 1 101 ? -12.678 7.936 28.485 1.00 90.62 101 LEU A O 1
ATOM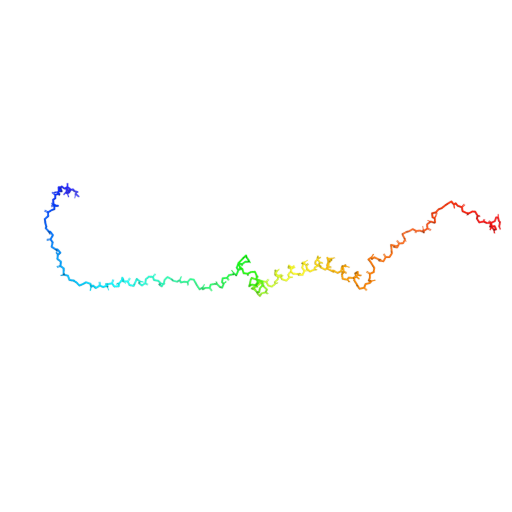 756 N N . THR A 1 102 ? -13.866 6.054 28.613 1.00 88.81 102 THR A N 1
ATOM 757 C CA . THR A 1 102 ? -14.758 6.478 29.689 1.00 88.81 102 THR A CA 1
ATOM 758 C C . THR A 1 102 ? -14.975 5.306 30.625 1.00 88.81 102 THR A C 1
ATOM 760 O O . THR A 1 102 ? -14.856 4.148 30.217 1.00 88.81 102 THR A O 1
ATOM 763 N N . TYR A 1 103 ? -15.298 5.612 31.879 1.00 89.38 103 TYR A N 1
ATOM 764 C CA . TYR A 1 103 ? -15.703 4.599 32.837 1.00 89.38 103 TYR A CA 1
ATOM 765 C C . TYR A 1 103 ? -16.810 3.714 32.229 1.00 89.38 103 TYR A C 1
ATOM 767 O O . TYR A 1 103 ? -17.801 4.253 31.724 1.00 89.38 103 TYR A O 1
ATOM 775 N N . PRO A 1 104 ? -16.645 2.379 32.213 1.00 87.06 104 PRO A N 1
ATOM 776 C CA . PRO A 1 104 ? -17.625 1.486 31.618 1.00 87.06 104 PRO A CA 1
ATOM 777 C C . PRO A 1 104 ? -18.885 1.472 32.484 1.00 87.06 104 PRO A C 1
ATOM 779 O O . PRO A 1 104 ? -18.948 0.808 33.515 1.00 87.06 104 PRO A O 1
ATOM 782 N N . ILE A 1 105 ? -19.897 2.224 32.058 1.00 88.69 105 ILE A N 1
ATOM 783 C CA . ILE A 1 105 ? -21.199 2.251 32.721 1.00 88.69 105 ILE A CA 1
ATOM 784 C C . ILE A 1 105 ? -21.934 0.953 32.356 1.00 88.69 105 ILE A C 1
ATOM 786 O O . ILE A 1 105 ? -22.168 0.705 31.165 1.00 88.69 105 ILE A O 1
ATOM 790 N N . PRO A 1 106 ? -22.296 0.107 33.336 1.00 88.56 106 PRO A N 1
ATOM 791 C CA . PRO A 1 106 ? -23.063 -1.097 33.067 1.00 88.56 106 PRO A CA 1
ATOM 792 C C . PRO A 1 106 ? -24.417 -0.719 32.463 1.00 88.56 106 PRO A C 1
ATOM 794 O O . PRO A 1 106 ? -25.102 0.192 32.927 1.00 88.56 106 PRO A O 1
ATOM 797 N N . LYS A 1 107 ? -24.806 -1.419 31.397 1.00 85.94 107 LYS A N 1
ATOM 798 C CA . LYS A 1 107 ? -26.108 -1.219 30.762 1.00 85.94 107 LYS A CA 1
ATOM 799 C C . LYS A 1 107 ? -27.159 -1.961 31.579 1.00 85.94 107 LYS A C 1
ATOM 801 O O . LYS A 1 107 ? -27.145 -3.188 31.608 1.00 85.94 107 LYS A O 1
ATOM 806 N N . GLY A 1 108 ? -28.067 -1.237 32.221 1.00 87.56 108 GLY A N 1
ATOM 807 C CA . GLY A 1 108 ? -29.179 -1.852 32.936 1.00 87.56 108 GLY A CA 1
ATOM 808 C C . GLY A 1 108 ? -29.876 -0.905 33.910 1.00 87.56 108 GLY A C 1
ATOM 809 O O . GLY A 1 10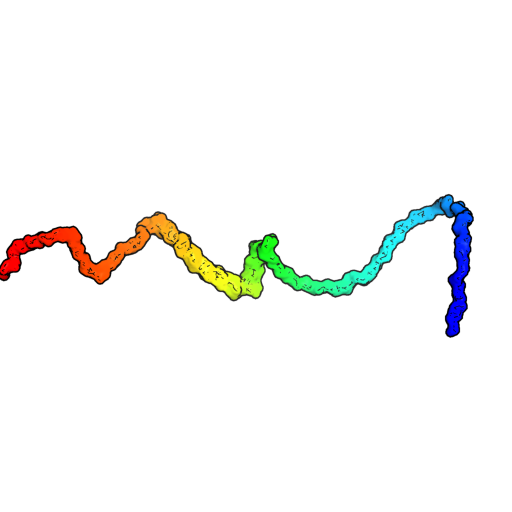8 ? -29.369 0.186 34.179 1.00 87.56 108 GLY A O 1
ATOM 810 N N . PRO A 1 109 ? -31.050 -1.307 34.425 1.00 89.00 109 PRO A N 1
ATOM 811 C CA . PRO A 1 109 ? -31.719 -0.595 35.504 1.00 89.00 109 PRO A CA 1
ATOM 812 C C . PRO A 1 109 ? -30.846 -0.597 36.764 1.00 89.00 109 PRO A C 1
ATOM 814 O O . PRO A 1 109 ? -30.108 -1.547 37.031 1.00 89.00 109 PRO A O 1
ATOM 817 N N . ARG A 1 110 ? -30.925 0.487 37.539 1.00 85.75 110 ARG A N 1
ATOM 818 C CA . ARG A 1 110 ? -30.151 0.646 38.771 1.00 85.75 110 ARG A CA 1
ATOM 819 C C . ARG A 1 110 ? -30.568 -0.421 39.786 1.00 85.75 110 ARG A C 1
ATOM 821 O O . ARG A 1 110 ? -31.727 -0.472 40.180 1.00 85.75 110 ARG A O 1
ATOM 828 N N . GLN A 1 111 ? -29.605 -1.223 40.225 1.00 85.88 111 GLN A N 1
ATOM 829 C CA . GLN A 1 111 ? -29.727 -2.055 41.421 1.00 85.88 111 GLN A CA 1
ATOM 830 C C . GLN A 1 111 ? -29.390 -1.157 42.619 1.00 85.88 111 GLN A C 1
ATOM 832 O O . GLN A 1 111 ? -28.329 -0.527 42.621 1.00 85.88 111 GLN A O 1
ATOM 837 N N . ILE A 1 112 ? -30.305 -1.019 43.579 1.00 85.38 112 ILE A N 1
ATOM 838 C CA . ILE A 1 112 ? -30.073 -0.228 44.795 1.00 85.38 112 ILE A CA 1
ATOM 839 C C . ILE A 1 112 ? -29.327 -1.143 45.778 1.00 85.38 112 ILE A C 1
ATOM 841 O O . ILE A 1 112 ? -29.885 -2.173 46.149 1.00 85.38 112 ILE A O 1
ATOM 845 N N . PRO A 1 113 ? -28.066 -0.846 46.140 1.00 83.19 113 PRO A N 1
ATOM 846 C CA . PRO A 1 113 ? -27.349 -1.642 47.130 1.00 83.19 113 PRO A CA 1
ATOM 847 C C . PRO A 1 113 ? -27.918 -1.373 48.530 1.00 83.19 113 PRO A C 1
ATOM 849 O O . PRO A 1 113 ? -28.100 -0.216 48.896 1.00 83.19 113 PRO A O 1
ATOM 852 N N . GLU A 1 114 ? -28.181 -2.428 49.302 1.00 86.94 114 GLU A N 1
ATOM 853 C CA . GLU A 1 114 ? -28.537 -2.322 50.724 1.00 86.94 114 GLU A CA 1
ATOM 854 C C . GLU A 1 114 ? -27.266 -2.188 51.587 1.00 86.94 114 GLU A C 1
ATOM 856 O O . GLU A 1 114 ? -26.221 -2.744 51.239 1.00 86.94 114 GLU A O 1
ATOM 861 N N . GLY A 1 115 ? -27.343 -1.475 52.718 1.00 83.44 115 GLY A N 1
ATOM 862 C CA . GLY A 1 115 ? -26.265 -1.437 53.722 1.00 83.44 115 GLY A CA 1
ATOM 863 C C . GLY A 1 115 ? -25.293 -0.252 53.644 1.00 83.44 115 GLY A C 1
ATOM 864 O O . GLY A 1 115 ? -24.227 -0.313 54.249 1.00 83.44 115 GLY A O 1
ATOM 865 N N . TYR A 1 116 ? -25.660 0.816 52.931 1.00 79.56 116 TYR A N 1
ATOM 866 C CA . TYR A 1 116 ? -24.932 2.097 52.889 1.00 79.56 116 TYR A CA 1
ATOM 867 C C . TYR A 1 116 ? -25.854 3.287 53.215 1.00 79.56 116 TYR A C 1
ATOM 869 O O . TYR A 1 116 ? -25.668 4.376 52.673 1.00 79.56 116 TYR A O 1
ATOM 877 N N . ASP A 1 117 ? -26.883 3.053 54.037 1.00 79.31 117 ASP A N 1
ATOM 878 C CA . ASP A 1 117 ? -27.904 4.060 54.350 1.00 79.31 117 ASP A CA 1
ATOM 879 C C . ASP A 1 117 ? -27.479 5.066 55.439 1.00 79.31 117 ASP A C 1
ATOM 881 O O . ASP A 1 117 ? -28.117 6.109 55.512 1.00 79.31 117 ASP A O 1
ATOM 885 N N . ASP A 1 118 ? -26.392 4.816 56.193 1.00 77.25 118 ASP A N 1
ATOM 886 C CA . ASP A 1 118 ? -25.697 5.769 57.089 1.00 77.25 118 ASP A CA 1
ATOM 887 C C . ASP A 1 118 ? -24.223 5.369 57.329 1.00 77.25 118 ASP A C 1
ATOM 889 O O . ASP A 1 118 ? -23.960 4.160 57.551 1.00 77.25 118 ASP A O 1
#